Protein AF-A0A950NMU1-F1 (afdb_monomer)

Solvent-accessible surface area (backbone atoms only — not comparable to full-atom values): 9331 Å² total; per-residue (Å²): 108,71,68,61,52,50,53,50,53,52,50,51,53,51,51,53,52,49,51,53,50,52,55,51,49,52,61,57,65,69,54,71,78,80,49,78,87,51,73,66,60,43,44,55,49,26,77,74,62,39,55,68,78,47,55,75,74,50,53,73,68,53,54,47,51,53,55,50,44,50,51,51,51,34,48,75,72,64,68,68,45,91,85,75,54,98,67,64,101,58,91,81,77,81,83,41,70,70,54,55,55,48,40,51,55,52,35,48,75,73,76,43,88,79,55,70,67,52,53,49,45,49,47,54,33,36,49,51,50,36,47,74,57,60,63,51,78,81,83,78,78,82,72,94,76,85,83,81,89,88,133

Secondary structure (DSSP, 8-state):
-HHHHHHHHHHHHHHHHHHHHHHHHHHHHTS-------HHHHHHHHHHHS-HHHHTT--HHHHHHHHHHHHHHHHHTT---SS--S--SS---TT-HHHHHHHHHHHHHTT----HHHHHHHHHHHHHHHHHTT-S-SPPPPPTTS-----

Structure (mmCIF, N/CA/C/O backbone):
data_AF-A0A950NMU1-F1
#
_entry.id   AF-A0A950NMU1-F1
#
loop_
_atom_site.group_PDB
_atom_site.id
_atom_site.type_symbol
_atom_site.label_atom_id
_atom_site.label_alt_id
_atom_site.label_comp_id
_atom_site.label_asym_id
_atom_site.label_entity_id
_atom_site.label_seq_id
_atom_site.pdbx_PDB_ins_code
_atom_site.Cartn_x
_atom_site.Cartn_y
_atom_site.Cartn_z
_atom_site.occupancy
_atom_site.B_iso_or_equiv
_atom_site.auth_seq_id
_atom_site.auth_comp_id
_atom_site.auth_asym_id
_atom_site.auth_atom_id
_atom_site.pdbx_PDB_model_num
ATOM 1 N N . MET A 1 1 ? 41.674 -3.526 -54.895 1.00 77.00 1 MET A N 1
ATOM 2 C CA . MET A 1 1 ? 42.161 -3.614 -53.499 1.00 77.00 1 MET A CA 1
ATOM 3 C C . MET A 1 1 ? 41.566 -2.510 -52.626 1.00 77.00 1 MET A C 1
ATOM 5 O O . MET A 1 1 ? 40.869 -2.844 -51.686 1.00 77.00 1 MET A O 1
ATOM 9 N N . ILE A 1 2 ? 41.720 -1.228 -52.982 1.00 87.81 2 ILE A N 1
ATOM 10 C CA . ILE A 1 2 ? 41.167 -0.083 -52.220 1.00 87.81 2 ILE A CA 1
ATOM 11 C C . ILE A 1 2 ? 39.647 -0.173 -51.993 1.00 87.81 2 ILE A C 1
ATOM 13 O O . ILE A 1 2 ? 39.191 0.003 -50.872 1.00 87.81 2 ILE A O 1
ATOM 17 N N . VAL A 1 3 ? 38.866 -0.520 -53.023 1.00 87.19 3 VAL A N 1
ATOM 18 C CA . VAL A 1 3 ? 37.398 -0.659 -52.900 1.00 87.19 3 VAL A CA 1
ATOM 19 C C . VAL A 1 3 ? 37.011 -1.769 -51.914 1.00 87.19 3 VAL A C 1
ATOM 21 O O . VAL A 1 3 ? 36.133 -1.581 -51.082 1.00 87.19 3 VAL A O 1
ATOM 24 N N . VAL A 1 4 ? 37.717 -2.903 -51.956 1.00 88.75 4 VAL A N 1
ATOM 25 C CA . VAL A 1 4 ? 37.493 -4.041 -51.046 1.00 88.75 4 VAL A CA 1
ATOM 26 C C . VAL A 1 4 ? 37.820 -3.654 -49.602 1.00 88.75 4 VAL A C 1
ATOM 28 O O . VAL A 1 4 ? 37.052 -3.960 -48.697 1.00 88.75 4 VAL A O 1
ATOM 31 N N . VAL A 1 5 ? 38.919 -2.923 -49.392 1.00 91.31 5 VAL A N 1
ATOM 32 C CA . VAL A 1 5 ? 39.300 -2.399 -48.071 1.00 91.31 5 VAL A CA 1
ATOM 33 C C . VAL A 1 5 ? 38.255 -1.405 -47.552 1.00 91.31 5 VAL A C 1
ATOM 35 O O . VAL A 1 5 ? 37.885 -1.477 -46.385 1.00 91.31 5 VAL A O 1
ATOM 38 N N . GLY A 1 6 ? 37.724 -0.532 -48.413 1.00 91.50 6 GLY A N 1
ATOM 39 C CA . GLY A 1 6 ? 36.675 0.424 -48.043 1.00 91.50 6 GLY A CA 1
ATOM 40 C C . GLY A 1 6 ? 35.391 -0.251 -47.554 1.00 91.50 6 GLY A C 1
ATOM 41 O O . GLY A 1 6 ? 34.871 0.113 -46.501 1.00 91.50 6 GLY A O 1
ATOM 42 N N . PHE A 1 7 ? 34.917 -1.280 -48.264 1.00 94.44 7 PHE A N 1
ATOM 43 C CA . PHE A 1 7 ? 33.749 -2.062 -47.840 1.00 94.44 7 PHE A CA 1
ATOM 44 C C . PHE A 1 7 ? 33.978 -2.798 -46.520 1.00 94.44 7 PHE A C 1
ATOM 46 O O . PHE A 1 7 ? 33.072 -2.866 -45.692 1.00 94.44 7 PHE A O 1
ATOM 53 N N . LEU A 1 8 ? 35.188 -3.318 -46.304 1.00 94.69 8 LEU A N 1
ATOM 54 C CA . LEU A 1 8 ? 35.533 -4.027 -45.075 1.00 94.69 8 LEU A CA 1
ATOM 55 C C . LEU A 1 8 ? 35.509 -3.077 -43.872 1.00 94.69 8 LEU A C 1
ATOM 57 O O . LEU A 1 8 ? 34.860 -3.375 -42.872 1.00 94.69 8 LEU A O 1
ATOM 61 N N . VAL A 1 9 ? 36.131 -1.901 -43.990 1.00 95.62 9 VAL A N 1
ATOM 62 C CA . VAL A 1 9 ? 36.108 -0.875 -42.934 1.00 95.62 9 VAL A CA 1
ATOM 63 C C . VAL A 1 9 ? 34.678 -0.425 -42.639 1.00 95.62 9 VAL A C 1
ATOM 65 O O . VAL A 1 9 ? 34.285 -0.362 -41.477 1.00 95.62 9 VAL A O 1
ATOM 68 N N . PHE A 1 10 ? 33.878 -0.170 -43.674 1.00 95.31 10 PHE A N 1
ATOM 69 C CA . PHE A 1 10 ? 32.482 0.225 -43.505 1.00 95.31 10 PHE A CA 1
ATOM 70 C C . PHE A 1 10 ? 31.656 -0.856 -42.791 1.00 95.31 10 PHE A C 1
ATOM 72 O O . PHE A 1 10 ? 30.915 -0.551 -41.858 1.00 95.31 10 PHE A O 1
ATOM 79 N N . GLY A 1 11 ? 31.838 -2.125 -43.167 1.00 95.19 11 GLY A N 1
ATOM 80 C CA . GLY A 1 11 ? 31.185 -3.256 -42.508 1.00 95.19 11 GLY A CA 1
ATOM 81 C C . GLY A 1 11 ? 31.568 -3.385 -41.032 1.00 95.19 11 GLY A C 1
ATOM 82 O O . GLY A 1 11 ? 30.697 -3.603 -40.195 1.00 95.19 11 GLY A O 1
ATOM 83 N N . VAL A 1 12 ? 32.845 -3.181 -40.695 1.00 96.00 12 VAL A N 1
ATOM 84 C CA . VAL A 1 12 ? 33.323 -3.197 -39.301 1.00 96.00 12 VAL A CA 1
ATOM 85 C C . VAL A 1 12 ? 32.704 -2.059 -38.490 1.00 96.00 12 VAL A C 1
ATOM 87 O O . VAL A 1 12 ? 32.240 -2.290 -37.377 1.00 96.00 12 VAL A O 1
ATOM 90 N N . VAL A 1 13 ? 32.636 -0.848 -39.047 1.00 96.00 13 VAL A N 1
ATOM 91 C CA . VAL A 1 13 ? 32.004 0.300 -38.376 1.00 96.00 13 VAL A CA 1
ATOM 92 C C . VAL A 1 13 ? 30.522 0.031 -38.111 1.00 96.00 13 VAL A C 1
ATOM 94 O O . VAL A 1 13 ? 30.060 0.240 -36.990 1.00 96.00 13 VAL A O 1
ATOM 97 N N . LEU A 1 14 ? 29.787 -0.488 -39.102 1.00 95.94 14 LEU A N 1
ATOM 98 C CA . LEU A 1 14 ? 28.378 -0.849 -38.927 1.00 95.94 14 LEU A CA 1
ATOM 99 C C . LEU A 1 14 ? 28.185 -1.961 -37.893 1.00 95.94 14 LEU A C 1
ATOM 101 O O . LEU A 1 14 ? 27.263 -1.878 -37.086 1.00 95.94 14 LEU A O 1
ATOM 105 N N . ALA A 1 15 ? 29.056 -2.971 -37.878 1.00 94.06 15 ALA A N 1
ATOM 106 C CA . ALA A 1 15 ? 28.989 -4.056 -36.905 1.00 94.06 15 ALA A CA 1
ATOM 107 C C . ALA A 1 15 ? 29.214 -3.555 -35.470 1.00 94.06 15 ALA A C 1
ATOM 109 O O . ALA A 1 15 ? 28.476 -3.940 -34.565 1.00 94.06 15 ALA A O 1
ATOM 110 N N . ILE A 1 16 ? 30.186 -2.661 -35.261 1.00 93.50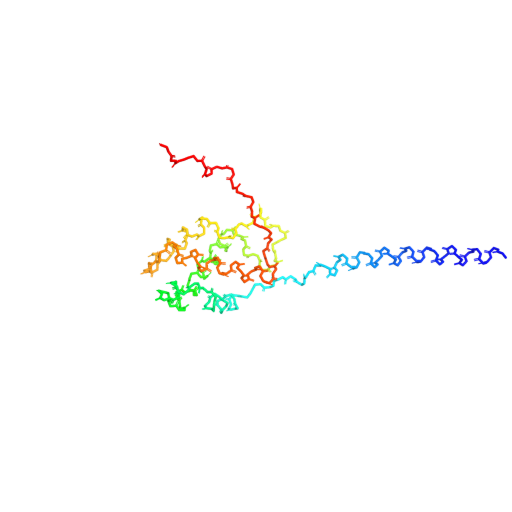 16 ILE A N 1
ATOM 111 C CA . ILE A 1 16 ? 30.441 -2.049 -33.949 1.00 93.50 16 ILE A CA 1
ATOM 112 C C . ILE A 1 16 ? 29.249 -1.186 -33.522 1.00 93.50 16 ILE A C 1
ATOM 114 O O . ILE A 1 16 ? 28.791 -1.303 -32.388 1.00 93.50 16 ILE A O 1
ATOM 118 N N . ALA A 1 17 ? 28.708 -0.360 -34.422 1.00 92.25 17 ALA A N 1
ATOM 119 C CA . ALA A 1 17 ? 27.538 0.465 -34.131 1.00 92.25 17 ALA A CA 1
ATOM 120 C C . ALA A 1 17 ? 26.315 -0.392 -33.763 1.00 92.25 17 ALA A C 1
ATOM 122 O O . ALA A 1 17 ? 25.665 -0.131 -32.753 1.00 92.25 17 ALA A O 1
A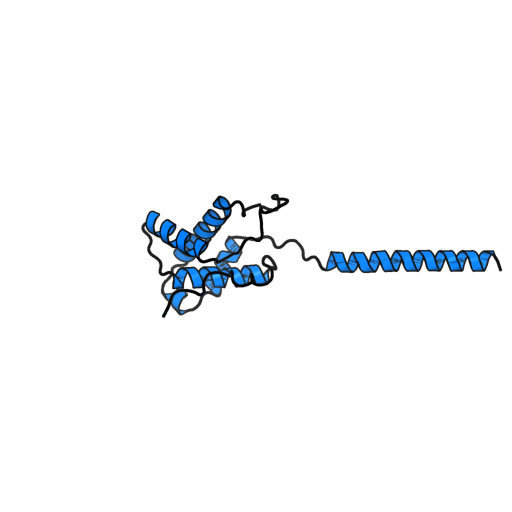TOM 123 N N . ALA A 1 18 ? 26.045 -1.454 -34.527 1.00 91.69 18 ALA A N 1
ATOM 124 C CA . ALA A 1 18 ? 24.967 -2.393 -34.238 1.00 91.69 18 ALA A CA 1
ATOM 125 C C . ALA A 1 18 ? 25.169 -3.093 -32.886 1.00 91.69 18 ALA A C 1
ATOM 127 O O . ALA A 1 18 ? 24.229 -3.181 -32.105 1.00 91.69 18 ALA A O 1
ATOM 128 N N . ALA A 1 19 ? 26.392 -3.528 -32.569 1.00 89.62 19 ALA A N 1
ATOM 129 C CA . ALA A 1 19 ? 26.699 -4.152 -31.285 1.00 89.62 19 ALA A CA 1
ATOM 130 C C . ALA A 1 19 ? 26.470 -3.199 -30.100 1.00 89.62 19 ALA A C 1
ATOM 132 O O . ALA A 1 19 ? 25.937 -3.623 -29.077 1.00 89.62 19 ALA A O 1
ATOM 133 N N . LEU A 1 20 ? 26.830 -1.918 -30.232 1.00 88.75 20 LEU A N 1
ATOM 134 C CA . LEU A 1 20 ? 26.575 -0.911 -29.198 1.00 88.75 20 LEU A CA 1
ATOM 135 C C . LEU A 1 20 ? 25.077 -0.659 -29.006 1.00 88.75 20 LEU A C 1
ATOM 137 O O . LEU A 1 20 ? 24.610 -0.635 -27.872 1.00 88.75 20 LEU A O 1
ATOM 141 N N . VAL A 1 21 ? 24.321 -0.535 -30.100 1.00 86.06 21 VAL A N 1
ATOM 142 C CA . VAL A 1 21 ? 22.863 -0.348 -30.045 1.00 86.06 21 VAL A CA 1
ATOM 143 C C . VAL A 1 21 ? 22.175 -1.570 -29.444 1.00 86.06 21 VAL A C 1
ATOM 145 O O . VAL A 1 21 ? 21.322 -1.405 -28.588 1.00 86.06 21 VAL A O 1
ATOM 148 N N . VAL A 1 22 ? 22.558 -2.789 -29.834 1.00 83.25 22 VAL A N 1
ATOM 149 C CA . VAL A 1 22 ? 21.992 -4.033 -29.283 1.00 83.25 22 VAL A CA 1
ATOM 150 C C . VAL A 1 22 ? 22.325 -4.180 -27.802 1.00 83.25 22 VAL A C 1
ATOM 152 O O . VAL A 1 22 ? 21.461 -4.554 -27.016 1.00 83.25 22 VAL A O 1
ATOM 155 N N . ARG A 1 23 ? 23.556 -3.852 -27.400 1.00 80.56 23 ARG A N 1
ATOM 156 C CA . ARG A 1 23 ? 23.967 -3.882 -25.995 1.00 80.56 23 ARG A CA 1
ATOM 157 C C . ARG A 1 23 ? 23.157 -2.897 -25.149 1.00 80.56 23 ARG A C 1
ATOM 159 O O . ARG A 1 23 ? 22.726 -3.262 -24.060 1.00 80.56 23 ARG A O 1
ATOM 166 N N . GLU A 1 24 ? 22.937 -1.682 -25.645 1.00 73.50 24 GLU A N 1
ATOM 167 C CA . GLU A 1 24 ? 22.157 -0.679 -24.914 1.00 73.50 24 GLU A CA 1
ATOM 168 C C . GLU A 1 24 ? 20.650 -0.970 -24.967 1.00 73.50 24 GLU A C 1
ATOM 170 O O . GLU A 1 24 ? 19.951 -0.785 -23.979 1.00 73.50 24 GLU A O 1
ATOM 175 N N . ALA A 1 25 ? 20.145 -1.503 -26.082 1.00 69.69 25 ALA A N 1
ATOM 176 C CA . ALA A 1 25 ? 18.757 -1.931 -26.210 1.00 69.69 25 ALA A CA 1
ATOM 177 C C . ALA A 1 25 ? 18.431 -3.100 -25.274 1.00 69.69 25 ALA A C 1
ATOM 179 O O . ALA A 1 25 ? 17.367 -3.090 -24.665 1.00 69.69 25 ALA A O 1
ATOM 180 N N . HIS A 1 26 ? 19.341 -4.067 -25.104 1.00 67.44 26 HIS A N 1
ATOM 181 C CA . HIS A 1 26 ? 19.181 -5.114 -24.093 1.00 67.44 26 HIS A CA 1
ATOM 182 C C . HIS A 1 26 ? 19.147 -4.531 -22.680 1.00 67.44 26 HIS A C 1
ATOM 184 O O . HIS A 1 26 ? 18.249 -4.867 -21.923 1.00 67.44 26 HIS A O 1
ATOM 190 N N . ARG A 1 27 ? 20.035 -3.579 -22.366 1.00 69.00 27 ARG A N 1
ATOM 191 C CA . ARG A 1 27 ? 20.035 -2.894 -21.067 1.00 69.00 27 ARG A CA 1
ATOM 192 C C . ARG A 1 27 ? 18.723 -2.151 -20.778 1.00 69.00 27 ARG A C 1
ATOM 194 O O . ARG A 1 27 ? 18.285 -2.146 -19.641 1.00 69.00 27 ARG A O 1
ATOM 201 N N . MET A 1 28 ? 18.113 -1.526 -21.786 1.00 58.25 28 MET A N 1
ATOM 202 C CA . MET A 1 28 ? 16.819 -0.840 -21.644 1.00 58.25 28 MET A CA 1
ATOM 203 C C . MET A 1 28 ? 15.622 -1.798 -21.676 1.00 58.25 28 MET A C 1
ATOM 205 O O . MET A 1 28 ? 14.563 -1.465 -21.164 1.00 58.25 28 MET A O 1
ATOM 209 N N . SER A 1 29 ? 15.766 -2.976 -22.289 1.00 55.97 29 SER A N 1
ATOM 210 C CA . SER A 1 29 ? 14.727 -4.017 -22.261 1.00 55.97 29 SER A CA 1
ATOM 211 C C . SER A 1 29 ? 14.655 -4.715 -20.899 1.00 55.97 29 SER A C 1
ATOM 213 O O . SER A 1 29 ? 13.638 -5.327 -20.588 1.00 55.97 29 SER A O 1
ATOM 215 N N . ASP A 1 30 ? 15.722 -4.601 -20.104 1.00 54.59 30 ASP A N 1
ATOM 216 C CA . ASP A 1 30 ? 15.790 -5.048 -18.713 1.00 54.59 30 ASP A CA 1
ATOM 217 C C . ASP A 1 30 ? 15.187 -4.034 -17.721 1.00 54.59 30 ASP A C 1
ATOM 219 O O . ASP A 1 30 ? 15.238 -4.295 -16.523 1.00 54.59 30 ASP A O 1
ATOM 223 N N . ASP A 1 31 ? 14.619 -2.905 -18.172 1.00 52.16 31 ASP A N 1
ATOM 224 C CA . ASP A 1 31 ? 13.702 -2.105 -17.349 1.00 52.16 31 ASP A CA 1
ATOM 225 C C . ASP A 1 31 ? 12.283 -2.671 -17.553 1.00 52.16 31 ASP A C 1
ATOM 227 O O . ASP A 1 31 ? 11.667 -2.416 -18.598 1.00 52.16 31 ASP A O 1
ATOM 231 N N . PRO A 1 32 ? 11.745 -3.475 -16.606 1.00 53.34 32 PRO A N 1
ATOM 232 C CA . PRO A 1 32 ? 10.346 -3.864 -16.624 1.00 53.34 32 PRO A CA 1
ATOM 233 C C . PRO A 1 32 ? 9.442 -2.648 -16.861 1.00 53.34 32 PRO A C 1
ATOM 235 O O . PRO A 1 32 ? 9.763 -1.546 -16.400 1.00 53.34 32 PRO A O 1
ATOM 238 N N . PRO A 1 33 ? 8.285 -2.827 -17.528 1.00 55.62 33 PRO A N 1
ATOM 239 C CA . PRO A 1 33 ? 7.245 -1.808 -17.539 1.00 55.62 33 PRO A CA 1
ATOM 240 C C . PRO A 1 33 ? 7.037 -1.284 -16.111 1.00 55.62 33 PRO A C 1
ATOM 242 O O . PRO A 1 33 ? 7.032 -2.102 -15.187 1.00 55.62 33 PRO A O 1
ATOM 245 N N . PRO A 1 34 ? 6.900 0.040 -15.906 1.00 57.97 34 PRO A N 1
ATOM 246 C CA . PRO A 1 34 ? 6.767 0.600 -14.568 1.00 57.97 34 PRO A CA 1
ATOM 247 C C . PRO A 1 34 ? 5.641 -0.127 -13.835 1.00 57.97 34 PRO A C 1
ATOM 249 O O . PRO A 1 34 ? 4.524 -0.194 -14.348 1.00 57.97 34 PRO A O 1
ATOM 252 N N . ALA A 1 35 ? 5.954 -0.704 -12.674 1.00 68.62 35 ALA A N 1
ATOM 253 C CA . ALA A 1 35 ? 4.986 -1.417 -11.858 1.00 68.62 35 ALA A CA 1
ATOM 254 C C . ALA A 1 35 ? 3.860 -0.449 -11.476 1.00 68.62 35 ALA A C 1
ATOM 256 O O . ALA A 1 35 ? 4.075 0.509 -10.729 1.00 68.62 35 ALA A O 1
ATOM 257 N N . ILE A 1 36 ? 2.673 -0.651 -12.044 1.00 78.62 36 ILE A N 1
ATOM 258 C CA . ILE A 1 36 ? 1.506 0.167 -11.729 1.00 78.62 36 ILE A CA 1
ATOM 259 C C . ILE A 1 36 ? 0.883 -0.436 -10.478 1.00 78.62 36 ILE A C 1
ATOM 261 O O . ILE A 1 36 ? 0.421 -1.570 -10.499 1.00 78.62 36 ILE A O 1
ATOM 265 N N . PHE A 1 37 ? 0.893 0.321 -9.385 1.00 84.31 37 PHE A N 1
ATOM 266 C CA . PHE A 1 37 ? 0.190 -0.074 -8.176 1.00 84.31 37 PHE A CA 1
ATOM 267 C C . PHE A 1 37 ? -1.323 0.050 -8.385 1.00 84.31 37 PHE A C 1
ATOM 269 O O . PHE A 1 37 ? -1.827 1.152 -8.613 1.00 84.31 37 PHE A O 1
ATOM 276 N N . ASP A 1 38 ? -2.027 -1.074 -8.270 1.00 89.56 38 ASP A N 1
ATOM 277 C CA . ASP A 1 38 ? -3.487 -1.134 -8.195 1.00 89.56 38 ASP A CA 1
ATOM 278 C C . ASP A 1 38 ? -3.927 -1.425 -6.739 1.00 89.56 38 ASP A C 1
ATOM 280 O O . ASP A 1 38 ? -3.559 -2.475 -6.194 1.00 89.56 38 ASP A O 1
ATOM 284 N N . PRO A 1 39 ? -4.678 -0.514 -6.081 1.00 90.75 39 PRO A N 1
ATOM 285 C CA . PRO A 1 39 ? -5.179 -0.714 -4.721 1.00 90.75 39 PRO A CA 1
ATOM 286 C C . PRO A 1 39 ? -6.122 -1.913 -4.572 1.00 90.75 39 PRO A C 1
ATOM 288 O O . PRO A 1 39 ? -6.132 -2.549 -3.516 1.00 90.75 39 PRO A O 1
ATOM 291 N N . ASP A 1 40 ? -6.919 -2.219 -5.597 1.00 94.75 40 ASP A N 1
ATOM 292 C CA . ASP A 1 40 ? -7.890 -3.310 -5.542 1.00 94.75 40 ASP A CA 1
ATOM 293 C C . ASP A 1 40 ? -7.187 -4.664 -5.657 1.00 94.75 40 ASP A C 1
ATOM 295 O O . ASP A 1 40 ? -7.479 -5.576 -4.882 1.00 94.75 40 ASP A O 1
ATOM 299 N N . GLU A 1 41 ? -6.186 -4.768 -6.533 1.00 94.25 41 GLU A N 1
ATOM 300 C CA . GLU A 1 41 ? -5.338 -5.960 -6.635 1.00 94.25 41 GLU A CA 1
ATOM 301 C C . GLU A 1 41 ? -4.511 -6.173 -5.356 1.00 94.25 41 GLU A C 1
ATOM 303 O O . GLU A 1 41 ? -4.406 -7.295 -4.859 1.00 94.25 41 GLU A O 1
ATOM 308 N N . ALA A 1 42 ? -3.994 -5.094 -4.754 1.00 94.69 42 ALA A N 1
ATOM 309 C CA . ALA A 1 42 ? -3.305 -5.165 -3.466 1.00 94.69 42 ALA A CA 1
ATOM 310 C C . ALA A 1 42 ? -4.223 -5.700 -2.356 1.00 94.69 42 ALA A C 1
ATOM 312 O O . ALA A 1 42 ? -3.811 -6.543 -1.558 1.00 94.69 42 ALA A O 1
ATOM 313 N N . PHE A 1 43 ? -5.472 -5.230 -2.308 1.00 97.38 43 PHE A N 1
ATOM 314 C CA . PHE A 1 43 ? -6.478 -5.722 -1.371 1.00 97.38 43 PHE A CA 1
ATOM 315 C C . PHE A 1 43 ? -6.762 -7.216 -1.574 1.00 97.38 43 PHE A C 1
ATOM 317 O O . PHE A 1 43 ? -6.710 -7.983 -0.610 1.00 97.38 43 PHE A O 1
ATOM 324 N N . GLU A 1 44 ? -7.028 -7.639 -2.812 1.00 97.50 44 GLU A N 1
ATOM 325 C CA . GLU A 1 44 ? -7.292 -9.046 -3.129 1.00 97.50 44 GLU A CA 1
ATOM 326 C C . GLU A 1 44 ? -6.108 -9.938 -2.754 1.00 97.50 44 GLU A C 1
ATOM 328 O O . GLU A 1 44 ? -6.298 -10.995 -2.147 1.00 97.50 44 GLU A O 1
ATOM 333 N N . TRP A 1 45 ? -4.887 -9.488 -3.050 1.00 97.44 45 TRP A N 1
ATOM 334 C CA . TRP A 1 45 ? -3.672 -10.196 -2.677 1.00 97.44 45 TRP A CA 1
ATOM 335 C C . TRP A 1 45 ? -3.557 -10.374 -1.165 1.00 97.44 45 TRP A C 1
ATOM 337 O O . TRP A 1 45 ? -3.305 -11.486 -0.701 1.00 97.44 45 TRP A O 1
ATOM 347 N N . VAL A 1 46 ? -3.757 -9.304 -0.389 1.00 97.56 46 VAL A N 1
ATOM 348 C CA . VAL A 1 46 ? -3.640 -9.361 1.073 1.00 97.56 46 VAL A CA 1
ATOM 349 C C . VAL A 1 46 ? -4.683 -10.295 1.668 1.00 97.56 46 VAL A C 1
ATOM 351 O O . VAL A 1 46 ? -4.332 -11.151 2.473 1.00 97.56 46 VAL A O 1
ATOM 354 N N . VAL A 1 47 ? -5.942 -10.199 1.241 1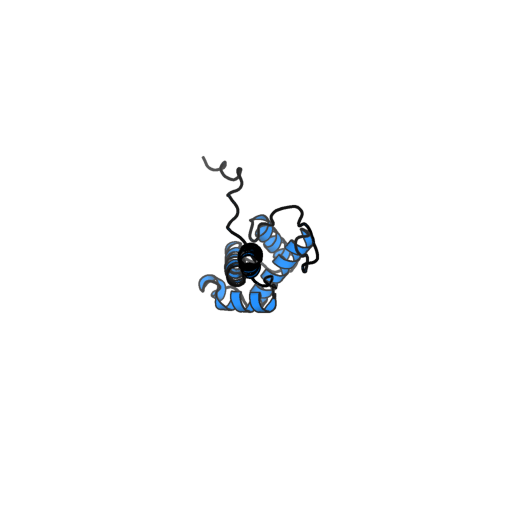.00 97.19 47 VAL A N 1
ATOM 355 C CA . VAL A 1 47 ? -7.004 -11.093 1.729 1.00 97.19 47 VAL A CA 1
ATOM 356 C C . VAL A 1 47 ? -6.679 -12.567 1.451 1.00 97.19 47 VAL A C 1
ATOM 358 O O . VAL A 1 47 ? -7.037 -13.428 2.250 1.00 97.19 47 VAL A O 1
ATOM 361 N N . GLN A 1 48 ? -5.988 -12.867 0.348 1.00 97.00 48 GLN A N 1
ATOM 362 C CA . GLN A 1 48 ? -5.606 -14.235 -0.017 1.00 97.00 48 GLN A CA 1
ATOM 363 C C . GLN A 1 48 ? -4.357 -14.760 0.706 1.00 97.00 48 GLN A C 1
ATOM 365 O O . GLN A 1 48 ? -4.215 -15.975 0.834 1.00 97.00 48 GLN A O 1
ATOM 370 N N . HIS A 1 49 ? -3.447 -13.881 1.133 1.00 97.44 49 HIS A N 1
ATOM 371 C CA . HIS A 1 49 ? -2.104 -14.275 1.584 1.00 97.44 49 HIS A CA 1
ATOM 372 C C . HIS A 1 49 ? -1.766 -13.866 3.022 1.00 97.44 49 HIS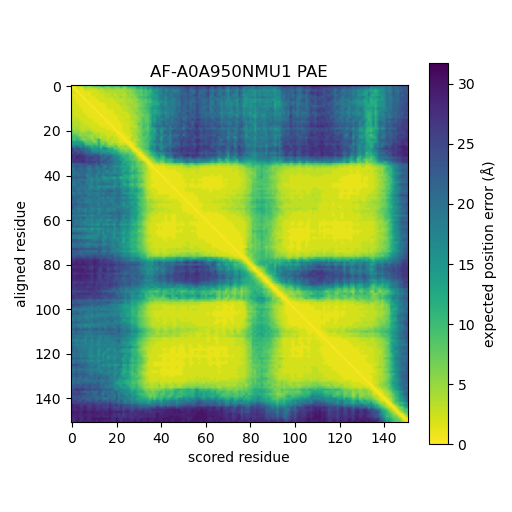 A C 1
ATOM 374 O O . HIS A 1 49 ? -0.693 -14.225 3.510 1.00 97.44 49 HIS A O 1
ATOM 380 N N . VAL A 1 50 ? -2.640 -13.122 3.705 1.00 96.44 50 VAL A N 1
ATOM 381 C CA . VAL A 1 50 ? -2.424 -12.739 5.105 1.00 96.44 50 VAL A CA 1
ATOM 382 C C . VAL A 1 50 ? -2.400 -13.991 6.000 1.00 96.44 50 VAL A C 1
ATOM 384 O O . VAL A 1 50 ? -3.159 -14.928 5.744 1.00 96.44 50 VAL A O 1
ATOM 387 N N . PRO A 1 51 ? -1.553 -14.047 7.047 1.00 96.25 51 PRO A N 1
ATOM 388 C CA . PRO A 1 51 ? -1.491 -15.197 7.947 1.00 96.25 51 PRO A CA 1
ATOM 389 C C . PRO A 1 51 ? -2.854 -15.575 8.540 1.00 96.25 51 PRO A C 1
ATOM 391 O O . PRO A 1 51 ? -3.614 -14.700 8.960 1.00 96.25 51 PRO A O 1
ATOM 394 N N . ASP A 1 52 ? -3.126 -16.880 8.647 1.00 95.19 52 ASP A N 1
ATOM 395 C CA . ASP A 1 52 ? -4.411 -17.424 9.120 1.00 95.19 52 ASP A CA 1
ATOM 396 C C . ASP A 1 52 ? -4.840 -16.861 10.485 1.00 95.19 52 ASP A C 1
ATOM 398 O O . ASP A 1 52 ? -6.020 -16.608 10.725 1.00 95.19 52 ASP A O 1
ATOM 402 N N . GLU A 1 53 ? -3.879 -16.635 11.384 1.00 94.88 53 GLU A N 1
ATOM 403 C CA . GLU A 1 53 ? -4.119 -16.053 12.708 1.00 94.88 53 GLU A CA 1
ATOM 404 C C . GLU A 1 53 ? -4.685 -14.629 12.636 1.00 94.88 53 GLU A C 1
ATOM 406 O O . GLU A 1 53 ? -5.565 -14.276 13.418 1.00 94.88 53 GLU A O 1
ATOM 411 N N . VAL A 1 54 ? -4.247 -13.832 11.659 1.00 95.50 54 VAL A N 1
ATOM 412 C CA . VAL A 1 54 ? -4.754 -12.477 11.426 1.00 95.50 54 VAL A CA 1
ATOM 413 C C . VAL A 1 54 ? -6.049 -12.529 10.623 1.00 95.50 54 VAL A C 1
ATOM 415 O O . VAL A 1 54 ? -7.006 -11.846 10.993 1.00 95.50 54 VAL A O 1
ATOM 418 N N . ALA A 1 55 ? -6.135 -13.396 9.608 1.00 93.88 55 ALA A N 1
ATOM 419 C CA . ALA A 1 55 ? -7.352 -13.624 8.823 1.00 93.88 55 ALA A CA 1
ATOM 420 C C . ALA A 1 55 ? -8.554 -14.028 9.695 1.00 93.88 55 ALA A C 1
ATOM 422 O O . ALA A 1 55 ? -9.689 -13.660 9.409 1.00 93.88 55 ALA A O 1
ATOM 423 N N . AL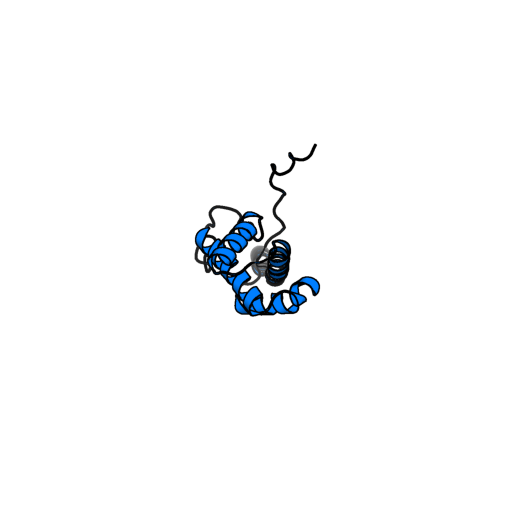A A 1 56 ? -8.311 -14.760 10.786 1.00 95.56 56 ALA A N 1
ATOM 424 C CA . ALA A 1 56 ? -9.341 -15.147 11.746 1.00 95.56 56 ALA A CA 1
ATOM 425 C C . ALA A 1 56 ? -9.866 -13.979 12.605 1.00 95.56 56 ALA A C 1
ATOM 427 O O . ALA A 1 56 ? -10.893 -14.127 13.270 1.00 95.56 56 ALA A O 1
ATOM 428 N N . THR A 1 57 ? -9.163 -12.843 12.627 1.00 96.31 57 THR A N 1
ATOM 429 C CA . THR A 1 57 ? -9.452 -11.703 13.516 1.00 96.31 57 THR A CA 1
ATOM 430 C C . THR A 1 57 ? -9.875 -10.434 12.784 1.00 96.31 57 THR A C 1
ATOM 432 O O . THR A 1 57 ? -10.529 -9.592 13.393 1.00 96.31 57 THR A O 1
ATOM 435 N N . LEU A 1 58 ? -9.521 -10.295 11.505 1.00 96.38 58 LEU A N 1
ATOM 436 C CA . LEU A 1 58 ? -9.874 -9.150 10.670 1.00 96.38 58 LEU A CA 1
ATOM 437 C C . LEU A 1 58 ? -10.950 -9.528 9.657 1.00 96.38 58 LEU A C 1
ATOM 439 O O . LEU A 1 58 ? -10.904 -10.591 9.038 1.00 96.38 58 LEU A O 1
ATOM 443 N N . THR A 1 59 ? -11.895 -8.623 9.428 1.00 97.00 59 THR A N 1
ATOM 444 C CA . THR A 1 59 ? -12.794 -8.719 8.279 1.00 97.00 59 THR A CA 1
ATOM 445 C C . THR A 1 59 ? -12.115 -8.172 7.015 1.00 97.00 59 THR A C 1
ATOM 447 O O . THR A 1 59 ? -11.166 -7.387 7.105 1.00 97.00 59 THR A O 1
ATOM 450 N N . PRO A 1 60 ? -12.603 -8.519 5.809 1.00 96.31 60 PRO A N 1
ATOM 451 C CA . PRO A 1 60 ? -12.115 -7.899 4.578 1.00 96.31 60 PRO A CA 1
ATOM 452 C C . PRO A 1 60 ? -12.249 -6.367 4.585 1.00 96.31 60 PRO A C 1
ATOM 454 O O . PRO A 1 60 ? -11.368 -5.668 4.091 1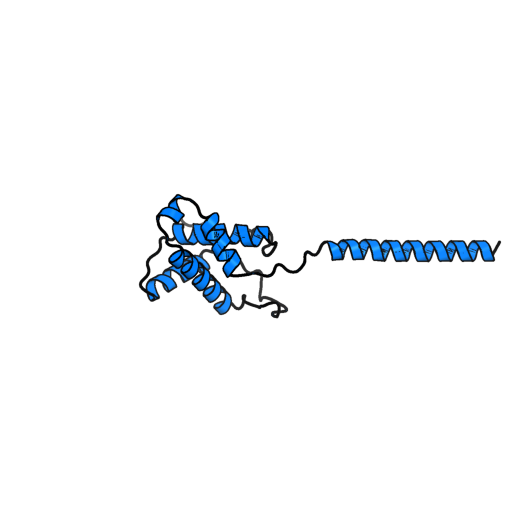.00 96.31 60 PRO A O 1
ATOM 457 N N . ASP A 1 61 ? -13.304 -5.824 5.196 1.00 97.25 61 ASP A N 1
ATOM 458 C CA . ASP A 1 61 ? -13.475 -4.372 5.309 1.00 97.25 61 ASP A CA 1
ATOM 459 C C . ASP A 1 61 ? -12.393 -3.739 6.198 1.00 97.25 61 ASP A C 1
ATOM 461 O O . ASP A 1 61 ? -11.931 -2.633 5.912 1.00 97.25 61 ASP A O 1
ATOM 465 N N . ASP A 1 62 ? -11.930 -4.454 7.227 1.00 97.62 62 ASP A N 1
ATOM 466 C CA . ASP A 1 62 ? -10.828 -4.001 8.081 1.00 97.62 62 ASP A CA 1
ATOM 467 C C . ASP A 1 62 ? -9.509 -3.969 7.314 1.00 97.62 62 ASP A C 1
ATOM 469 O O . ASP A 1 62 ? -8.774 -2.984 7.398 1.00 97.62 62 ASP A O 1
ATOM 473 N N . VAL A 1 63 ? -9.243 -4.998 6.501 1.00 97.50 63 VAL A N 1
ATOM 474 C CA . VAL A 1 63 ? -8.070 -5.040 5.615 1.00 97.50 63 VAL A CA 1
ATOM 475 C C . VAL A 1 63 ? -8.091 -3.857 4.651 1.00 97.50 63 VAL A C 1
ATOM 477 O O . VAL A 1 63 ? -7.101 -3.130 4.561 1.00 97.50 63 VAL A O 1
ATOM 480 N N . ARG A 1 64 ? -9.218 -3.609 3.968 1.00 97.38 64 ARG A N 1
ATOM 481 C CA . ARG A 1 64 ? -9.336 -2.465 3.051 1.00 97.38 64 ARG A CA 1
ATOM 482 C C . ARG A 1 64 ? -9.112 -1.141 3.784 1.00 97.38 64 ARG A C 1
ATOM 484 O O . ARG A 1 64 ? -8.338 -0.315 3.313 1.00 97.38 64 ARG A O 1
ATOM 491 N N . ARG A 1 65 ? -9.688 -0.978 4.978 1.00 97.31 65 ARG A N 1
ATOM 492 C CA . ARG A 1 65 ? -9.503 0.224 5.804 1.00 97.31 65 ARG A CA 1
ATOM 493 C C . ARG A 1 65 ? -8.040 0.451 6.197 1.00 97.31 65 ARG A C 1
ATOM 495 O O . ARG A 1 65 ? -7.569 1.584 6.139 1.00 97.31 65 ARG A O 1
ATOM 502 N N . ILE A 1 66 ? -7.316 -0.601 6.585 1.00 97.00 66 ILE A N 1
ATOM 503 C CA . ILE A 1 66 ? -5.885 -0.512 6.919 1.00 97.00 66 ILE A CA 1
ATOM 504 C C . ILE A 1 66 ? -5.076 -0.047 5.699 1.00 97.00 66 ILE A C 1
ATOM 506 O O . ILE A 1 66 ? -4.267 0.877 5.819 1.00 97.00 66 ILE A O 1
ATOM 510 N N . LEU A 1 67 ? -5.325 -0.632 4.522 1.00 95.94 67 LEU A N 1
ATOM 511 C CA . LEU A 1 67 ? -4.650 -0.251 3.275 1.00 95.94 67 LEU A CA 1
ATOM 512 C C . LEU A 1 67 ? -4.971 1.196 2.863 1.00 95.94 67 LEU A C 1
ATOM 514 O O . LEU A 1 67 ? -4.076 1.935 2.451 1.00 95.94 67 LEU A O 1
ATOM 518 N N . ASP A 1 68 ? -6.215 1.642 3.042 1.00 95.81 68 ASP A N 1
ATOM 519 C CA . ASP A 1 68 ? -6.616 3.026 2.772 1.00 95.81 68 ASP A CA 1
ATOM 520 C C . ASP A 1 68 ? -5.897 4.022 3.696 1.00 95.81 68 ASP 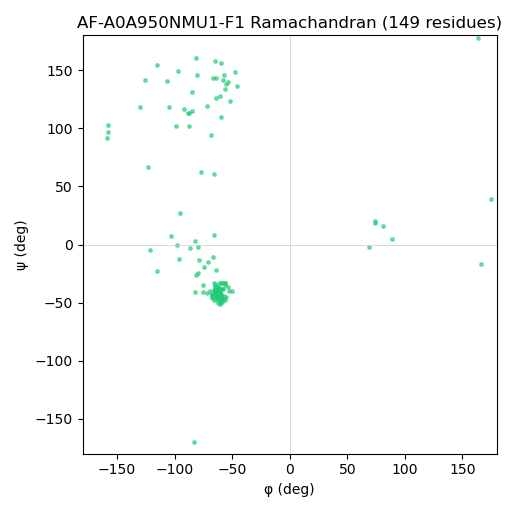A C 1
ATOM 522 O O . ASP A 1 68 ? -5.413 5.062 3.239 1.00 95.81 68 ASP A O 1
ATOM 526 N N . PHE A 1 69 ? -5.761 3.707 4.989 1.00 96.00 69 PHE A N 1
ATOM 527 C CA . PHE A 1 69 ? -5.008 4.547 5.928 1.00 96.00 69 PHE A CA 1
ATOM 528 C C . PHE A 1 69 ? -3.520 4.612 5.584 1.00 96.00 69 PHE A C 1
ATOM 530 O O . PHE A 1 69 ? -2.905 5.674 5.702 1.00 96.00 69 PHE A O 1
ATOM 537 N N . GLN A 1 70 ? -2.938 3.517 5.108 1.00 92.62 70 GLN A N 1
ATOM 538 C CA . GLN A 1 70 ? -1.564 3.511 4.621 1.00 92.62 70 GLN A CA 1
ATOM 539 C C . GLN A 1 70 ? -1.392 4.413 3.387 1.00 92.62 70 GLN A C 1
ATOM 541 O O . GLN A 1 70 ? -0.442 5.196 3.311 1.00 92.62 70 GLN A O 1
ATOM 546 N N . LEU A 1 71 ? -2.327 4.361 2.432 1.00 90.38 71 LEU A N 1
ATOM 547 C CA . LEU A 1 71 ? -2.321 5.261 1.277 1.00 90.38 71 LEU A CA 1
ATOM 548 C C . LEU A 1 71 ? -2.495 6.724 1.701 1.00 90.38 71 LEU A C 1
ATOM 550 O O . LEU A 1 71 ? -1.806 7.598 1.173 1.00 90.38 71 LEU A O 1
ATOM 554 N N . GLU A 1 72 ? -3.346 6.999 2.690 1.00 91.50 72 GLU A N 1
ATOM 555 C CA . GLU A 1 72 ? -3.491 8.334 3.280 1.00 91.50 72 GLU A CA 1
ATOM 556 C C . GLU A 1 72 ? -2.162 8.825 3.885 1.00 91.50 72 GLU A C 1
ATOM 558 O O . GLU A 1 72 ? -1.751 9.964 3.639 1.00 91.50 72 GLU A O 1
ATOM 563 N N . TYR A 1 73 ? -1.449 7.970 4.627 1.00 89.56 73 TYR A N 1
ATOM 564 C CA . TYR A 1 73 ? -0.118 8.281 5.161 1.00 89.56 73 TYR A CA 1
ATOM 565 C C . TYR A 1 73 ? 0.868 8.641 4.041 1.00 89.56 73 TYR A C 1
ATOM 567 O O . TYR A 1 73 ? 1.545 9.673 4.100 1.00 89.56 73 TYR A O 1
ATOM 575 N N . PHE A 1 74 ? 0.901 7.847 2.971 1.00 85.25 74 PHE A N 1
ATOM 576 C CA . PHE A 1 74 ? 1.761 8.096 1.815 1.00 85.25 74 PHE A CA 1
ATOM 577 C C . PHE A 1 74 ? 1.421 9.388 1.065 1.00 85.25 74 PHE A C 1
ATOM 579 O O . PHE A 1 74 ? 2.318 10.121 0.634 1.00 85.25 74 PHE A O 1
ATOM 586 N N . GLN A 1 75 ? 0.140 9.729 0.954 1.00 84.50 75 GLN A N 1
ATOM 587 C CA . GLN A 1 75 ? -0.290 11.014 0.406 1.00 84.50 75 GLN A CA 1
ATOM 588 C C . GLN A 1 75 ? 0.208 12.180 1.262 1.00 84.50 75 GLN A C 1
ATOM 590 O O . GLN A 1 75 ? 0.779 13.132 0.728 1.00 84.50 75 GLN A O 1
ATOM 595 N N . ARG A 1 76 ? 0.084 12.084 2.591 1.00 83.88 76 ARG A N 1
ATOM 596 C CA . ARG A 1 76 ? 0.559 13.120 3.525 1.00 83.88 76 ARG A CA 1
ATOM 597 C C . ARG A 1 76 ? 2.076 13.300 3.498 1.00 83.88 76 ARG A C 1
ATOM 599 O O . ARG A 1 76 ? 2.554 14.424 3.621 1.00 83.88 76 ARG A O 1
ATOM 606 N N . ARG A 1 77 ? 2.836 12.217 3.314 1.00 79.44 77 ARG A N 1
ATOM 607 C CA . ARG A 1 77 ? 4.307 12.251 3.201 1.00 79.44 77 ARG A CA 1
ATOM 608 C C . ARG A 1 77 ? 4.802 12.679 1.815 1.00 79.44 77 ARG A C 1
ATOM 610 O O . ARG A 1 77 ? 6.007 12.811 1.623 1.00 79.44 77 ARG A O 1
ATOM 617 N N . GLY A 1 78 ? 3.899 12.920 0.860 1.00 66.38 78 GLY A N 1
ATOM 618 C CA . GLY A 1 78 ? 4.245 13.363 -0.493 1.00 66.38 78 GLY A CA 1
ATOM 619 C C . GLY A 1 78 ? 4.852 12.267 -1.373 1.00 66.38 78 GLY A C 1
ATOM 620 O O . GLY A 1 78 ? 5.494 12.580 -2.374 1.00 66.38 78 GLY A O 1
ATOM 621 N N . VAL A 1 79 ? 4.663 10.993 -1.013 1.00 64.56 79 VAL A N 1
ATOM 622 C CA . VAL A 1 79 ? 5.234 9.839 -1.732 1.00 64.56 79 VAL A CA 1
ATOM 623 C C . VAL A 1 79 ? 4.249 9.217 -2.730 1.00 64.56 79 VAL A C 1
ATOM 625 O O . VAL A 1 79 ? 4.647 8.484 -3.628 1.00 64.56 79 VAL A O 1
ATOM 628 N N . SER A 1 80 ? 2.970 9.595 -2.645 1.00 58.16 80 SER A N 1
ATOM 629 C CA . SER A 1 80 ? 1.904 9.288 -3.610 1.00 58.16 80 SER A CA 1
ATOM 630 C C . SER A 1 80 ? 2.005 10.169 -4.870 1.00 58.16 80 SER A C 1
ATOM 632 O O . SER A 1 80 ? 1.127 10.983 -5.165 1.00 58.16 80 SER A O 1
ATOM 634 N N . GLY A 1 81 ? 3.096 10.056 -5.623 1.00 54.88 81 GLY A N 1
ATOM 635 C CA . GLY A 1 81 ? 3.146 10.580 -6.986 1.00 54.88 81 GLY A CA 1
ATOM 636 C C . GLY A 1 81 ? 2.655 9.506 -7.950 1.00 54.88 81 GLY A C 1
ATOM 637 O O . GLY A 1 81 ? 3.350 8.512 -8.116 1.00 54.88 81 GLY A O 1
ATOM 638 N N . ASN A 1 82 ? 1.512 9.703 -8.617 1.00 51.97 82 ASN A N 1
ATOM 639 C CA . ASN A 1 82 ? 1.021 8.851 -9.718 1.00 51.97 82 ASN A CA 1
ATOM 640 C C . ASN A 1 82 ? 1.954 8.941 -10.950 1.00 51.97 82 ASN A C 1
ATOM 642 O O . ASN A 1 82 ? 1.569 9.479 -11.985 1.00 51.97 82 ASN A O 1
ATOM 646 N N . GLY A 1 83 ? 3.224 8.556 -10.813 1.00 48.09 83 GLY A N 1
ATOM 647 C CA . GLY A 1 83 ? 4.263 8.684 -11.841 1.00 48.09 83 GLY A CA 1
ATOM 648 C C . GLY A 1 83 ? 4.712 10.120 -12.166 1.00 48.09 83 GLY A C 1
ATOM 649 O O . GLY A 1 83 ? 5.623 10.296 -12.965 1.00 48.09 83 GLY A O 1
ATOM 650 N N . ASN A 1 84 ? 4.117 11.151 -11.549 1.00 41.91 84 ASN A N 1
ATOM 651 C CA . ASN A 1 84 ? 4.354 12.567 -11.881 1.00 41.91 84 ASN A CA 1
ATOM 652 C C . ASN A 1 84 ? 5.272 13.323 -10.907 1.00 41.91 84 ASN A C 1
ATOM 654 O O . ASN A 1 84 ? 5.413 14.537 -11.039 1.00 41.91 84 ASN A O 1
ATOM 658 N N . SER A 1 85 ? 5.895 12.643 -9.943 1.00 48.06 85 SER A N 1
ATOM 659 C CA . SER A 1 85 ? 6.916 13.246 -9.078 1.00 48.06 85 SER A CA 1
ATOM 660 C C . SER A 1 85 ? 8.299 12.875 -9.618 1.00 48.06 85 SER A C 1
ATOM 662 O O . SER A 1 85 ? 8.745 11.755 -9.383 1.00 48.06 85 SER A O 1
ATOM 664 N N . PRO A 1 86 ? 9.010 13.777 -10.326 1.00 44.47 86 PRO A N 1
ATOM 665 C CA . PRO A 1 86 ? 10.301 13.467 -10.952 1.00 44.47 86 PRO A CA 1
ATOM 666 C C . PRO A 1 86 ? 11.417 13.190 -9.932 1.00 44.47 86 PRO A C 1
ATOM 668 O O . PRO A 1 86 ? 12.515 12.781 -10.305 1.00 44.47 86 PRO A O 1
ATOM 671 N N . HIS A 1 87 ? 11.163 13.471 -8.652 1.00 46.62 87 HIS A N 1
ATOM 672 C CA . HIS A 1 87 ? 12.114 13.308 -7.566 1.00 46.62 87 HIS A CA 1
ATOM 673 C C . HIS A 1 87 ? 11.355 13.180 -6.234 1.00 46.62 87 HIS A C 1
ATOM 675 O O . HIS A 1 87 ? 10.944 14.204 -5.679 1.00 46.62 87 HIS A O 1
ATOM 681 N N . PRO A 1 88 ? 11.102 11.967 -5.707 1.00 50.56 88 PRO A N 1
ATOM 682 C CA . PRO A 1 88 ? 10.733 11.849 -4.301 1.00 50.56 88 PRO A CA 1
ATOM 683 C C . PRO A 1 88 ? 11.869 12.462 -3.454 1.00 50.56 88 PRO A C 1
ATOM 685 O O . PRO A 1 88 ? 13.037 12.308 -3.816 1.00 50.56 88 PRO A O 1
ATOM 688 N N . PRO A 1 89 ? 11.576 13.176 -2.351 1.00 51.00 89 PRO A N 1
ATOM 689 C CA . PRO A 1 89 ? 12.578 13.898 -1.551 1.00 51.00 89 PRO A CA 1
ATOM 690 C C . PRO A 1 89 ? 13.607 12.997 -0.830 1.00 51.00 89 PRO A C 1
ATOM 692 O O . PRO A 1 89 ? 14.393 13.481 -0.019 1.00 51.00 89 PRO A O 1
ATOM 695 N N . GLY A 1 90 ? 13.618 11.698 -1.122 1.00 56.25 90 GLY A N 1
ATOM 696 C CA . GLY A 1 90 ? 14.509 10.685 -0.575 1.00 56.25 90 GLY A CA 1
ATOM 697 C C . GLY A 1 90 ? 13.955 9.276 -0.828 1.00 56.25 90 GLY A C 1
ATOM 698 O O . GLY A 1 90 ? 12.864 9.141 -1.391 1.00 56.25 90 GLY A O 1
ATOM 699 N N . PRO A 1 91 ? 14.686 8.220 -0.428 1.00 56.31 91 PRO A N 1
ATOM 700 C CA . PRO A 1 91 ? 14.155 6.861 -0.411 1.00 56.31 91 PRO A CA 1
ATOM 701 C C . PRO A 1 91 ? 12.941 6.788 0.525 1.00 56.31 91 PRO A C 1
ATOM 703 O O . PRO A 1 91 ? 13.001 7.215 1.677 1.00 56.31 91 PRO A O 1
ATOM 706 N N . VAL A 1 92 ? 11.830 6.262 0.016 1.00 63.69 92 VAL A N 1
ATOM 707 C CA . VAL A 1 92 ? 10.594 6.072 0.780 1.00 63.69 92 VAL A CA 1
ATOM 708 C C . VAL A 1 92 ? 10.618 4.672 1.369 1.00 63.69 92 VAL A C 1
ATOM 710 O O . VAL A 1 92 ? 10.629 3.694 0.625 1.00 63.69 92 VAL A O 1
ATOM 713 N N . VAL A 1 93 ? 10.636 4.576 2.696 1.00 66.06 93 VAL A N 1
ATOM 714 C CA . VAL A 1 93 ? 10.559 3.292 3.397 1.00 66.06 93 VAL A CA 1
ATOM 715 C C . VAL A 1 93 ? 9.088 2.937 3.597 1.00 66.06 93 VAL A C 1
ATOM 717 O O . VAL A 1 93 ? 8.360 3.629 4.307 1.00 66.06 93 VAL A O 1
ATOM 720 N N . VAL A 1 94 ? 8.646 1.872 2.933 1.00 68.62 94 VAL A N 1
ATOM 721 C CA . VAL A 1 94 ? 7.304 1.296 3.079 1.00 68.62 94 VAL A CA 1
ATOM 722 C C . VAL A 1 94 ? 7.326 0.341 4.272 1.00 68.62 94 VAL A C 1
ATOM 724 O O . VAL A 1 94 ? 8.229 -0.482 4.366 1.00 68.62 94 VAL A O 1
ATOM 727 N N . GLY A 1 95 ? 6.349 0.453 5.176 1.00 68.00 95 GLY A N 1
ATOM 728 C CA . GLY A 1 95 ? 6.233 -0.438 6.340 1.00 68.00 95 GLY A CA 1
ATOM 729 C C . GLY A 1 95 ? 7.124 -0.086 7.533 1.00 68.00 95 GLY A C 1
ATOM 730 O O . GLY A 1 95 ? 7.292 -0.902 8.431 1.00 68.00 95 GLY A O 1
ATOM 731 N N . GLY A 1 96 ? 7.670 1.134 7.582 1.00 76.56 96 GLY A N 1
ATOM 732 C CA . GLY A 1 96 ? 8.346 1.629 8.785 1.00 76.56 96 GLY A CA 1
ATOM 733 C C . GLY A 1 96 ? 7.387 1.783 9.975 1.00 76.56 96 GLY A C 1
ATOM 734 O O . GLY A 1 96 ? 6.181 1.961 9.785 1.00 76.56 96 GLY A O 1
ATOM 735 N N . SER A 1 97 ? 7.935 1.787 11.194 1.00 83.31 97 SER A N 1
ATOM 736 C CA . SER A 1 97 ? 7.192 1.966 12.457 1.00 83.31 97 SER A CA 1
ATOM 737 C C . SER A 1 97 ? 6.262 3.187 12.440 1.00 83.31 97 SER A C 1
ATOM 739 O O . SER A 1 97 ? 5.097 3.073 12.810 1.00 83.31 97 SER A O 1
ATOM 741 N N . GLU A 1 98 ? 6.706 4.308 11.859 1.00 86.00 98 GLU A N 1
ATOM 742 C CA . GLU A 1 98 ? 5.884 5.520 11.687 1.00 86.00 98 GLU A CA 1
ATOM 743 C C . GLU A 1 98 ? 4.565 5.274 10.928 1.00 86.00 98 GLU A C 1
ATOM 745 O O . GLU A 1 98 ? 3.566 5.949 11.174 1.00 86.00 98 GLU A O 1
ATOM 750 N N . THR A 1 99 ? 4.553 4.336 9.973 1.00 89.38 99 THR A N 1
ATOM 751 C CA . THR A 1 99 ? 3.345 4.006 9.198 1.00 89.38 99 THR A CA 1
ATOM 752 C C . THR A 1 99 ? 2.337 3.264 10.072 1.00 89.38 99 THR A C 1
ATOM 754 O O . THR A 1 99 ? 1.142 3.547 10.012 1.00 89.38 99 THR A O 1
ATOM 757 N N . VAL A 1 100 ? 2.814 2.336 10.903 1.00 92.38 100 VAL A N 1
ATOM 758 C CA . VAL A 1 100 ? 1.979 1.541 11.815 1.00 92.38 100 VAL A CA 1
ATOM 759 C C . VAL A 1 100 ? 1.387 2.435 12.899 1.00 92.38 100 VAL A C 1
ATOM 761 O O . VAL A 1 100 ? 0.175 2.402 13.110 1.00 92.38 100 VAL A O 1
ATOM 764 N N . ASP A 1 101 ? 2.206 3.300 13.504 1.00 93.19 101 ASP A N 1
ATOM 765 C CA . ASP A 1 101 ? 1.764 4.280 14.502 1.00 93.19 101 ASP A CA 1
ATOM 766 C C . ASP A 1 101 ? 0.663 5.189 13.946 1.00 93.19 101 ASP A C 1
ATOM 768 O O . ASP A 1 101 ? -0.371 5.403 14.585 1.00 93.19 101 ASP A O 1
ATOM 772 N N . TYR A 1 102 ? 0.847 5.669 12.712 1.00 93.69 102 TYR A N 1
ATOM 773 C CA . TYR A 1 102 ? -0.162 6.473 12.034 1.00 93.69 102 TYR A CA 1
ATOM 774 C C . TYR A 1 102 ? -1.476 5.709 11.834 1.00 93.69 102 TYR A C 1
ATOM 776 O O . TYR A 1 102 ? -2.549 6.256 12.088 1.00 93.69 102 TYR A O 1
ATOM 784 N N . ILE A 1 103 ? -1.421 4.456 11.371 1.00 95.50 103 ILE A N 1
ATOM 785 C CA . ILE A 1 103 ? -2.621 3.644 11.125 1.00 95.50 103 ILE A CA 1
ATOM 786 C C . ILE A 1 103 ? -3.362 3.364 12.436 1.00 95.50 103 ILE A C 1
ATOM 788 O O . ILE A 1 103 ? -4.589 3.445 12.451 1.00 95.50 103 ILE A O 1
ATOM 792 N N . LEU A 1 104 ? -2.646 3.094 13.532 1.00 96.50 104 LEU A N 1
ATOM 793 C CA . LEU A 1 104 ? -3.234 2.909 14.863 1.00 96.50 104 LEU A CA 1
ATOM 794 C C . LEU A 1 104 ? -3.976 4.167 15.332 1.00 96.50 104 LEU A C 1
ATOM 796 O O . LEU A 1 104 ? -5.150 4.091 15.702 1.00 96.50 104 LEU A O 1
ATOM 800 N N . GLU A 1 105 ? -3.324 5.332 15.273 1.00 96.19 105 GLU A N 1
ATOM 801 C CA . GLU A 1 105 ? -3.943 6.612 15.641 1.00 96.19 105 GLU A CA 1
ATOM 802 C C . GLU A 1 105 ? -5.157 6.911 14.748 1.00 96.19 105 GLU A C 1
ATOM 804 O O . GLU A 1 105 ? -6.221 7.334 15.218 1.00 96.19 105 GLU A O 1
ATOM 809 N N . ARG A 1 106 ? -5.025 6.644 13.445 1.00 96.69 106 ARG A N 1
ATOM 810 C CA . ARG A 1 106 ? -6.080 6.898 12.470 1.00 96.69 106 ARG A CA 1
ATOM 811 C C . ARG A 1 106 ? -7.284 5.985 12.679 1.00 96.69 106 ARG A C 1
ATOM 813 O O . ARG A 1 106 ? -8.405 6.497 12.694 1.00 96.69 106 ARG A O 1
ATOM 820 N N . ALA A 1 107 ? -7.071 4.692 12.906 1.00 96.31 107 ALA A N 1
ATOM 821 C CA . ALA A 1 107 ? -8.124 3.730 13.220 1.00 96.31 107 ALA A CA 1
ATOM 822 C C . ALA A 1 107 ? -8.882 4.136 14.489 1.00 96.31 107 ALA A C 1
ATOM 824 O O . ALA A 1 107 ? -10.112 4.260 14.450 1.00 96.31 107 ALA A O 1
ATOM 825 N N . ALA A 1 108 ? -8.152 4.493 15.553 1.00 95.88 108 ALA A N 1
ATOM 826 C CA . ALA A 1 108 ? -8.740 4.968 16.803 1.00 95.88 108 ALA A CA 1
ATOM 827 C C . ALA A 1 108 ? -9.604 6.225 16.596 1.00 95.88 108 ALA A C 1
ATOM 829 O O . ALA A 1 108 ? -10.695 6.331 17.158 1.00 95.88 108 ALA A O 1
ATOM 830 N N . SER A 1 109 ? -9.179 7.150 15.723 1.00 96.19 109 SER A N 1
ATOM 831 C CA . SER A 1 109 ? -9.966 8.344 15.369 1.00 96.19 109 SER A CA 1
ATOM 832 C C . SER A 1 109 ? -11.287 8.029 14.650 1.00 96.19 109 SER A C 1
ATOM 834 O O . SER A 1 109 ? -12.204 8.850 14.663 1.00 96.19 109 SER A O 1
ATOM 836 N N . THR A 1 110 ? -11.395 6.846 14.037 1.00 94.19 110 THR A N 1
ATOM 837 C CA . THR A 1 110 ? -12.605 6.354 13.355 1.00 94.19 110 THR A CA 1
ATOM 838 C C . THR A 1 110 ? -13.456 5.412 14.209 1.00 94.19 110 THR A C 1
ATOM 840 O O . THR A 1 110 ? -14.525 5.003 13.765 1.00 94.19 110 THR A O 1
ATOM 843 N N . GLY A 1 111 ? -13.029 5.120 15.443 1.00 94.19 111 GLY A N 1
ATOM 844 C CA . GLY A 1 111 ? -13.727 4.224 16.369 1.00 94.19 111 GLY A CA 1
ATOM 845 C C . GLY A 1 111 ? -13.336 2.749 16.255 1.00 94.19 111 GLY A C 1
ATOM 846 O O . GLY A 1 111 ? -13.920 1.932 16.961 1.00 94.19 111 GLY A O 1
ATOM 847 N N . GLU A 1 112 ? -12.351 2.421 15.418 1.00 95.38 112 GLU A N 1
ATOM 848 C CA . GLU A 1 112 ? -11.820 1.065 15.266 1.00 95.38 112 GLU A CA 1
ATOM 849 C C . GLU A 1 112 ? -10.560 0.878 16.114 1.00 95.38 112 GLU A C 1
ATOM 851 O O . GLU A 1 112 ? -9.792 1.818 16.332 1.00 95.38 112 GLU A O 1
ATOM 856 N N . ALA A 1 113 ? -10.330 -0.345 16.583 1.00 94.75 113 ALA A N 1
ATOM 857 C CA . ALA A 1 113 ? -9.143 -0.695 17.351 1.00 94.75 113 ALA A CA 1
ATOM 858 C C . ALA A 1 113 ? -8.502 -1.954 16.768 1.00 94.75 113 ALA A C 1
ATOM 860 O O . ALA A 1 113 ? -9.108 -3.024 16.770 1.00 94.75 113 ALA A O 1
ATOM 861 N N . TYR A 1 114 ? -7.261 -1.815 16.309 1.00 96.56 114 TYR A N 1
ATOM 862 C CA . TYR A 1 114 ? -6.452 -2.915 15.798 1.00 96.56 114 TYR A CA 1
ATOM 863 C C . TYR A 1 114 ? -5.237 -3.132 16.688 1.00 96.56 114 TYR A C 1
ATOM 865 O O . TYR A 1 114 ? -4.753 -2.211 17.350 1.00 96.56 114 TYR A O 1
ATOM 873 N N . LEU A 1 115 ? -4.733 -4.357 16.679 1.00 96.06 115 LEU A N 1
ATOM 874 C CA . LEU A 1 115 ? -3.454 -4.691 17.279 1.00 96.06 1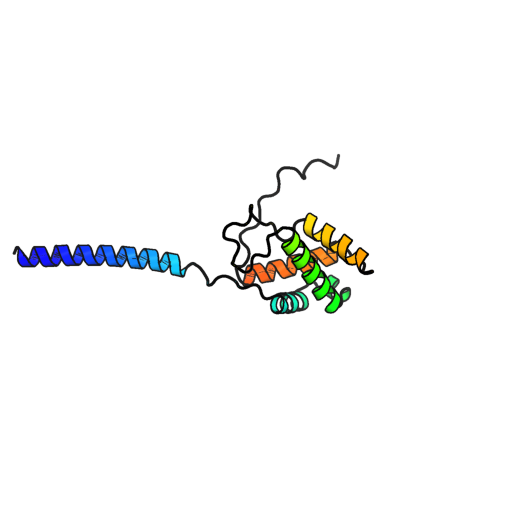15 LEU A CA 1
ATOM 875 C C . LEU A 1 115 ? -2.310 -4.303 16.324 1.00 96.06 115 LEU A C 1
ATOM 877 O O . LEU A 1 115 ? -2.469 -4.442 15.105 1.00 96.06 115 LEU A O 1
ATOM 881 N N . PRO A 1 116 ? -1.148 -3.859 16.837 1.00 94.94 116 PRO A N 1
ATOM 882 C CA . PRO A 1 116 ? 0.021 -3.583 16.003 1.00 94.94 116 PRO A CA 1
ATOM 883 C C . PRO A 1 116 ? 0.387 -4.767 15.100 1.00 94.94 116 PRO A C 1
ATOM 885 O O . PRO A 1 116 ? 0.668 -4.583 13.918 1.00 94.94 116 PRO A O 1
ATOM 888 N N . GLU A 1 117 ? 0.303 -5.994 15.617 1.00 94.62 117 GLU A N 1
ATOM 889 C CA . GLU A 1 117 ? 0.647 -7.223 14.898 1.00 94.62 117 GLU A CA 1
ATOM 890 C C . GLU A 1 117 ? -0.287 -7.475 13.705 1.00 94.62 117 GLU A C 1
ATOM 892 O O . GLU A 1 117 ? 0.160 -7.932 12.654 1.00 94.62 117 GLU A O 1
ATOM 897 N N . GLN A 1 118 ? -1.571 -7.120 13.830 1.00 96.56 118 GLN A N 1
ATOM 898 C CA . GLN A 1 118 ? -2.542 -7.219 12.736 1.00 96.56 118 GLN A CA 1
ATOM 899 C C . GLN A 1 118 ? -2.184 -6.264 11.593 1.00 96.56 118 GLN A C 1
ATOM 901 O O . GLN A 1 118 ? -2.200 -6.653 10.426 1.00 96.56 118 GLN A O 1
ATOM 906 N N . ILE A 1 119 ? -1.824 -5.022 11.929 1.00 96.12 119 ILE A N 1
ATOM 907 C CA . ILE A 1 119 ? -1.416 -4.015 10.943 1.00 96.12 119 ILE A CA 1
ATOM 908 C C . ILE A 1 119 ? -0.102 -4.430 10.280 1.00 96.12 119 ILE A C 1
ATOM 910 O O . ILE A 1 119 ? -0.004 -4.393 9.054 1.00 96.12 119 ILE A O 1
ATOM 914 N N . HIS A 1 120 ? 0.882 -4.877 11.065 1.00 94.94 120 HIS A N 1
ATOM 915 C CA . HIS A 1 120 ? 2.148 -5.381 10.538 1.00 94.94 120 HIS A CA 1
ATOM 916 C C . HIS A 1 120 ? 1.930 -6.526 9.554 1.00 94.94 120 HIS A C 1
ATOM 918 O O . HIS A 1 120 ? 2.461 -6.478 8.451 1.00 94.94 120 HIS A O 1
ATOM 924 N N . ALA A 1 121 ? 1.107 -7.515 9.901 1.00 95.69 121 ALA A N 1
ATOM 925 C CA . ALA A 1 121 ? 0.831 -8.637 9.014 1.00 95.69 121 ALA A CA 1
ATOM 926 C C . ALA A 1 121 ? 0.185 -8.198 7.689 1.00 95.69 121 ALA A C 1
ATOM 928 O O . ALA A 1 121 ? 0.571 -8.688 6.627 1.00 95.69 121 ALA A O 1
ATOM 929 N N . VAL A 1 122 ? -0.761 -7.252 7.727 1.00 96.75 122 VAL A N 1
ATOM 930 C CA . VAL A 1 122 ? -1.392 -6.690 6.520 1.00 96.75 122 VAL A CA 1
ATOM 931 C C . VAL A 1 122 ? -0.366 -5.965 5.644 1.00 96.75 122 VAL A C 1
ATOM 933 O O . VAL A 1 122 ? -0.300 -6.222 4.440 1.00 96.75 122 VAL A O 1
ATOM 936 N N . ILE A 1 123 ? 0.466 -5.104 6.235 1.00 94.56 123 ILE A N 1
ATOM 937 C CA . ILE A 1 123 ? 1.479 -4.326 5.507 1.00 94.56 123 ILE A CA 1
ATOM 938 C C . ILE A 1 123 ? 2.579 -5.231 4.944 1.00 94.56 123 ILE A C 1
ATOM 940 O O . ILE A 1 123 ? 2.952 -5.080 3.783 1.00 94.56 123 ILE A O 1
ATOM 944 N N . GLU A 1 124 ? 3.072 -6.197 5.717 1.00 93.75 124 GLU A N 1
ATOM 945 C CA . GLU A 1 124 ? 4.066 -7.170 5.252 1.00 93.75 124 GLU A CA 1
ATOM 946 C C . GLU A 1 124 ? 3.523 -8.009 4.095 1.00 93.75 124 GLU A C 1
ATOM 948 O O . GLU A 1 124 ? 4.198 -8.216 3.085 1.00 93.75 124 GLU A O 1
ATOM 953 N N . THR A 1 125 ? 2.259 -8.425 4.179 1.00 96.25 125 THR A N 1
ATOM 954 C CA . THR A 1 125 ? 1.608 -9.139 3.077 1.00 96.25 125 THR A CA 1
ATOM 955 C C . THR A 1 125 ? 1.499 -8.248 1.838 1.00 96.25 125 THR A C 1
ATOM 957 O O . THR A 1 125 ? 1.823 -8.687 0.735 1.00 96.25 125 THR A O 1
ATOM 960 N N . GLN A 1 126 ? 1.135 -6.974 1.986 1.00 94.94 126 GLN A N 1
ATOM 961 C CA . GLN A 1 126 ? 1.116 -6.026 0.869 1.00 94.94 126 GLN A CA 1
ATOM 962 C C . GLN A 1 126 ? 2.521 -5.791 0.284 1.00 94.94 126 GLN A C 1
ATOM 964 O O . GLN A 1 126 ? 2.680 -5.698 -0.933 1.00 94.94 126 GLN A O 1
ATOM 969 N N . LEU A 1 127 ? 3.569 -5.757 1.110 1.00 92.12 127 LEU A N 1
ATOM 970 C CA . LEU A 1 127 ? 4.955 -5.678 0.642 1.00 92.12 127 LEU A CA 1
ATOM 971 C C . LEU A 1 127 ? 5.326 -6.871 -0.248 1.00 92.12 127 LEU A C 1
ATOM 973 O O . LEU A 1 127 ? 6.087 -6.703 -1.203 1.00 92.12 127 LEU A O 1
ATOM 977 N N . THR A 1 128 ? 4.771 -8.063 0.003 1.00 92.94 128 THR A N 1
ATOM 978 C CA . THR A 1 128 ? 4.963 -9.208 -0.904 1.00 92.94 128 THR A CA 1
ATOM 979 C C . THR A 1 128 ? 4.324 -8.985 -2.273 1.00 92.94 128 THR A C 1
ATOM 981 O O . THR A 1 128 ? 4.959 -9.306 -3.277 1.00 92.94 128 THR A O 1
ATOM 984 N N . TYR A 1 129 ? 3.140 -8.365 -2.330 1.00 92.19 129 TYR A N 1
ATOM 985 C CA . TYR A 1 129 ? 2.498 -7.962 -3.584 1.00 92.19 129 TYR A CA 1
ATOM 986 C C . TYR A 1 129 ? 3.351 -6.940 -4.336 1.00 92.19 12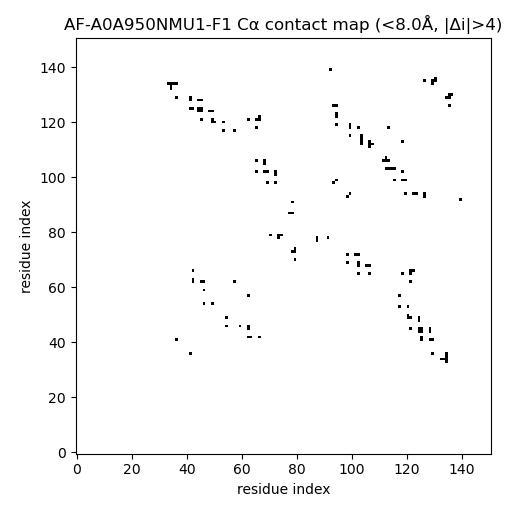9 TYR A C 1
ATOM 988 O O . TYR A 1 129 ? 3.700 -7.147 -5.496 1.00 92.19 129 TYR A O 1
ATOM 996 N N . LEU A 1 130 ? 3.775 -5.877 -3.647 1.00 90.38 130 LEU A N 1
ATOM 997 C CA . LEU A 1 130 ? 4.627 -4.846 -4.235 1.00 90.38 130 LEU A CA 1
ATOM 998 C C . LEU A 1 130 ? 5.932 -5.436 -4.782 1.00 90.38 130 LEU A C 1
ATOM 1000 O O . LEU A 1 130 ? 6.404 -5.031 -5.843 1.00 90.38 130 LEU A O 1
ATOM 1004 N N . ARG A 1 131 ? 6.511 -6.420 -4.087 1.00 87.94 131 ARG A N 1
ATOM 1005 C CA . ARG A 1 131 ? 7.710 -7.131 -4.545 1.00 87.94 131 ARG A CA 1
ATOM 1006 C C . ARG A 1 131 ? 7.419 -8.011 -5.760 1.00 87.94 131 ARG A C 1
ATOM 1008 O O . ARG A 1 131 ? 8.236 -8.041 -6.676 1.00 87.94 131 ARG A O 1
ATOM 1015 N N . ALA A 1 132 ? 6.272 -8.689 -5.789 1.00 88.62 132 ALA A N 1
ATOM 1016 C CA . ALA A 1 132 ? 5.850 -9.525 -6.912 1.00 88.62 132 ALA A CA 1
ATOM 1017 C C . ALA A 1 132 ? 5.678 -8.719 -8.210 1.00 88.62 132 ALA A C 1
ATOM 1019 O O . ALA A 1 132 ? 6.072 -9.200 -9.271 1.00 88.62 132 ALA A O 1
ATOM 1020 N N . ILE A 1 133 ? 5.174 -7.484 -8.124 1.00 85.88 133 ILE A N 1
ATOM 1021 C CA . ILE A 1 133 ? 5.037 -6.594 -9.288 1.00 85.88 133 ILE A CA 1
ATOM 1022 C C . ILE A 1 133 ? 6.298 -5.764 -9.579 1.00 85.88 133 ILE A C 1
ATOM 1024 O O . ILE A 1 133 ? 6.327 -5.025 -10.556 1.00 85.88 133 ILE A O 1
ATOM 1028 N N . GLY A 1 134 ? 7.343 -5.861 -8.748 1.00 82.25 134 GLY A N 1
ATOM 1029 C CA . GLY A 1 134 ? 8.579 -5.085 -8.904 1.00 82.25 134 GLY A CA 1
ATOM 1030 C C . GLY A 1 134 ? 8.458 -3.603 -8.520 1.00 82.25 134 GLY A C 1
ATOM 1031 O O . GLY A 1 134 ? 9.283 -2.796 -8.938 1.00 82.25 134 GLY A O 1
ATOM 1032 N N . ALA A 1 135 ? 7.451 -3.231 -7.725 1.00 83.12 135 ALA A N 1
ATOM 1033 C CA . ALA A 1 135 ? 7.216 -1.858 -7.271 1.00 83.12 135 ALA A CA 1
ATOM 1034 C C . ALA A 1 135 ? 8.120 -1.420 -6.104 1.00 83.12 135 ALA A C 1
ATOM 1036 O O . ALA A 1 135 ? 8.186 -0.231 -5.795 1.00 83.12 135 ALA A O 1
ATOM 1037 N N . VAL A 1 136 ? 8.817 -2.354 -5.446 1.00 80.06 136 VAL A N 1
ATOM 1038 C CA . VAL A 1 136 ? 9.749 -2.068 -4.342 1.00 80.06 136 VAL A CA 1
ATOM 1039 C C . VAL A 1 136 ? 11.131 -2.662 -4.601 1.00 80.06 136 VAL A C 1
ATOM 1041 O O . VAL A 1 136 ? 11.271 -3.758 -5.143 1.00 80.06 136 VAL A O 1
ATOM 1044 N N . GLY A 1 137 ? 12.156 -1.906 -4.205 1.00 73.06 137 GLY A N 1
ATOM 1045 C CA . GLY A 1 137 ? 13.559 -2.303 -4.279 1.00 73.06 137 GLY A CA 1
ATOM 1046 C C . GLY A 1 137 ? 14.012 -3.173 -3.096 1.00 73.06 137 GLY A C 1
ATOM 1047 O O . GLY A 1 137 ? 13.184 -3.638 -2.310 1.00 73.06 137 GLY A O 1
ATOM 1048 N N . PRO A 1 138 ? 15.329 -3.415 -2.957 1.00 72.81 138 PRO A N 1
ATOM 1049 C CA . PRO A 1 138 ? 15.880 -4.159 -1.827 1.00 72.81 138 PRO A CA 1
ATOM 1050 C C . PRO A 1 138 ? 15.560 -3.482 -0.487 1.00 72.81 138 PRO A C 1
ATOM 1052 O O . PRO A 1 138 ? 15.339 -2.272 -0.425 1.00 72.81 138 PRO A O 1
ATOM 1055 N N . GLU A 1 139 ? 15.563 -4.281 0.579 1.00 71.12 139 GLU A N 1
ATOM 1056 C CA . GLU A 1 139 ? 15.322 -3.818 1.946 1.00 71.12 139 GLU A CA 1
ATOM 1057 C C . GLU A 1 139 ? 16.295 -2.694 2.334 1.00 71.12 139 GLU A C 1
ATOM 1059 O O . GLU A 1 139 ? 17.486 -2.732 2.000 1.00 71.12 139 GLU A O 1
ATOM 1064 N N . ALA A 1 140 ? 15.773 -1.668 3.010 1.00 70.31 140 ALA A N 1
ATOM 1065 C CA . ALA A 1 140 ? 16.587 -0.549 3.453 1.00 70.31 140 ALA A CA 1
ATOM 1066 C C . ALA A 1 140 ? 17.589 -1.020 4.525 1.00 70.31 140 ALA A C 1
ATOM 1068 O O . ALA A 1 140 ? 17.246 -1.860 5.357 1.00 70.31 140 ALA A O 1
ATOM 1069 N N . PRO A 1 141 ? 18.822 -0.479 4.550 1.00 70.44 141 PRO A N 1
ATOM 1070 C CA . PRO A 1 141 ? 19.744 -0.758 5.641 1.00 70.44 141 PRO A CA 1
ATOM 1071 C C . PRO A 1 141 ? 19.108 -0.372 6.986 1.00 70.44 141 PRO A C 1
ATOM 1073 O O . PRO A 1 141 ? 18.390 0.633 7.036 1.00 70.44 141 PRO A O 1
ATOM 1076 N N . PRO A 1 142 ? 19.401 -1.102 8.077 1.00 68.88 142 PRO A N 1
ATOM 1077 C CA . PRO A 1 142 ? 18.920 -0.733 9.402 1.00 68.88 142 PRO A CA 1
ATOM 1078 C C . PRO A 1 142 ? 19.358 0.697 9.732 1.00 68.88 142 PRO A C 1
ATOM 1080 O O . PRO A 1 142 ? 20.516 1.068 9.508 1.00 68.88 142 PRO A O 1
ATOM 1083 N N . GLN A 1 143 ? 18.432 1.512 10.244 1.00 58.53 143 GLN A N 1
ATOM 1084 C CA . GLN A 1 143 ? 18.753 2.879 10.638 1.00 58.53 143 GLN A CA 1
ATOM 1085 C C . GLN A 1 143 ? 19.767 2.845 11.795 1.00 58.53 143 GLN A C 1
ATOM 1087 O O . GLN A 1 143 ? 19.521 2.179 12.803 1.00 58.53 143 GLN A O 1
ATOM 1092 N N . PRO A 1 144 ? 20.917 3.536 11.690 1.00 43.84 144 PRO A N 1
ATOM 1093 C CA . PRO A 1 144 ? 21.860 3.631 12.797 1.00 43.84 144 PRO A CA 1
ATOM 1094 C C . PRO A 1 144 ? 21.235 4.475 13.922 1.00 43.84 144 PRO A C 1
ATOM 1096 O O . PRO A 1 144 ? 21.304 5.701 13.883 1.00 43.84 144 PRO A O 1
ATOM 1099 N N . GLY A 1 145 ? 20.595 3.826 14.903 1.00 52.81 145 GLY A N 1
ATOM 1100 C CA . GLY A 1 145 ? 20.011 4.520 16.058 1.00 52.81 145 GLY A CA 1
ATOM 1101 C C . GLY A 1 145 ? 19.029 3.747 16.949 1.00 52.81 145 GLY A C 1
ATOM 1102 O O . GLY A 1 145 ? 18.825 4.176 18.077 1.00 52.81 145 GLY A O 1
ATOM 1103 N N . GLU A 1 146 ? 18.457 2.616 16.524 1.00 50.03 146 GLU A N 1
ATOM 1104 C CA . GLU A 1 146 ? 17.482 1.845 17.337 1.00 50.03 146 GLU A CA 1
ATOM 1105 C C . GLU A 1 146 ? 18.104 0.690 18.145 1.00 50.03 146 GLU A C 1
ATOM 1107 O O . GLU A 1 146 ? 17.449 -0.291 18.483 1.00 50.03 146 GLU A O 1
ATOM 1112 N N . SER A 1 147 ? 19.386 0.802 18.493 1.00 49.69 147 SER A N 1
ATOM 1113 C CA . SER A 1 147 ? 20.054 -0.122 19.414 1.00 49.69 147 SER A CA 1
ATOM 1114 C C . SER A 1 147 ? 20.647 0.633 20.601 1.00 49.69 147 SER A C 1
ATOM 1116 O O . SER A 1 147 ? 21.862 0.706 20.731 1.00 49.69 147 SER A O 1
ATOM 1118 N N . GLU A 1 148 ? 19.810 1.221 21.454 1.00 53.59 148 GLU A N 1
ATOM 1119 C CA . GLU A 1 148 ? 20.229 1.561 22.819 1.00 53.59 148 GLU A CA 1
ATOM 1120 C C . GLU A 1 148 ? 18.996 1.718 23.721 1.00 53.59 148 GLU A C 1
ATOM 1122 O O . GLU A 1 148 ? 18.390 2.786 23.797 1.00 53.59 148 GLU A O 1
ATOM 1127 N N . GLY A 1 149 ? 18.584 0.635 24.382 1.00 51.88 149 GLY A N 1
ATOM 1128 C CA . GLY A 1 149 ? 17.446 0.699 25.294 1.00 51.88 149 GLY A CA 1
ATOM 1129 C C . GLY A 1 149 ? 16.983 -0.622 25.893 1.00 51.88 149 GLY A C 1
ATOM 1130 O O . GLY A 1 149 ? 15.779 -0.799 26.003 1.00 51.88 149 GLY A O 1
ATOM 1131 N N . ASP A 1 150 ? 17.887 -1.534 26.267 1.00 47.81 150 ASP A N 1
ATOM 1132 C CA . ASP A 1 150 ? 17.594 -2.459 27.373 1.00 47.81 150 ASP A CA 1
ATOM 1133 C C . ASP A 1 150 ? 18.891 -3.024 27.983 1.00 47.81 150 ASP A C 1
ATOM 1135 O O . ASP A 1 150 ? 19.560 -3.889 27.409 1.00 47.81 150 ASP A O 1
ATOM 1139 N N . ALA A 1 151 ? 19.261 -2.471 29.140 1.00 42.56 151 ALA A N 1
ATOM 1140 C CA . ALA A 1 151 ? 20.183 -3.031 30.125 1.00 42.56 151 ALA A CA 1
ATOM 1141 C C . ALA A 1 151 ? 19.746 -2.569 31.520 1.00 42.56 151 ALA A C 1
ATOM 1143 O O . ALA A 1 151 ? 19.466 -1.356 31.674 1.00 42.56 151 ALA A O 1
#

Sequence (151 aa):
MIVVVGFLVFGVVLAIAAALVVREAHRMSDDPPPAIFDPDEAFEWVVQHVPDEVAATLTPDDVRRILDFQLEYFQRRGVSGNGNSPHPPGPVVVGGSETVDYILERAASTGEAYLPEQIHAVIETQLTYLRAIGAVGPEAPPQPGESEGDA

Radius of gyration: 24.32 Å; Cα contacts (8 Å, |Δi|>4): 84; chains: 1; bounding box: 56×31×84 Å

Nearest PDB structures (foldseek):
  7wju-assembly1_A  TM=3.463E-01  e=2.606E+00  Sulfoacidibacillus thermotolerans
  7ya5-assembly1_A  TM=2.653E-01  e=5.258E+00  Homo sapiens

Mean predicted aligned error: 11.89 Å

pLDDT: mean 82.25, std 17.05, range [41.91, 97.62]

Foldseek 3Di:
DVVVVVVVVVVVVVVVVVVVCVVVVVVVVVPPDALQDDLVVLLVQLLVDQDPVLNVPDDSVRLSLLSVQLVVVCVVQVNPDNPPDPDRVDDDDQLDPVSLVSSQVVCVVVVHHDDSVSSSSSSVSSVVVCVVSVVDDDHDDPDPPPPDDDD